Protein AF-A0A934VYZ3-F1 (afdb_monomer)

Radius of gyration: 29.16 Å; Cα contacts (8 Å, |Δi|>4): 39; chains: 1; bounding box: 82×57×62 Å

Foldseek 3Di:
DDDDDDDDDDDDDDDDDPDDDPPPPDPDDPDDDDDDDDDDDDDDDPDPPPPPCDPVNVCCVVVPPDDDDQLVVVLVVLVVCLVCLVVLCVVPPPSSVVSVVVSVVSSVVSVVVVVVVVD

Secondary structure (DSSP, 8-state):
-PPP-----------------------PPPPPPPP----S--------------HHHHHHHHH-S--PPPHHHHHHHHHHHGGGHHHHHHHSTTHHHHHHHHHHHHHHHHHHHHHHHT-

Sequence (119 aa):
MSDSIHPSSRLISSTPATNELPRLDRIGRPQQPTPIRDADDIVSRPRPQVERVGFQTILETGLGNVSLPSAPDLISALESARSYADSADKAVPGLGRLVDAVLEDECRKLSRYLDMQTT

Mean predicted aligned error: 19.6 Å

pLDDT: mean 72.83, std 21.0, range [35.94, 97.88]

Solvent-accessible surface area (backbone atoms only — not comparable to full-atom values): 8037 Å² total; per-residue (Å²): 136,83,87,83,84,80,89,78,83,82,84,84,79,89,76,93,74,91,71,81,72,81,75,84,78,70,79,77,73,80,78,76,80,76,83,82,76,87,75,87,91,76,79,89,68,81,72,79,77,74,72,83,73,44,73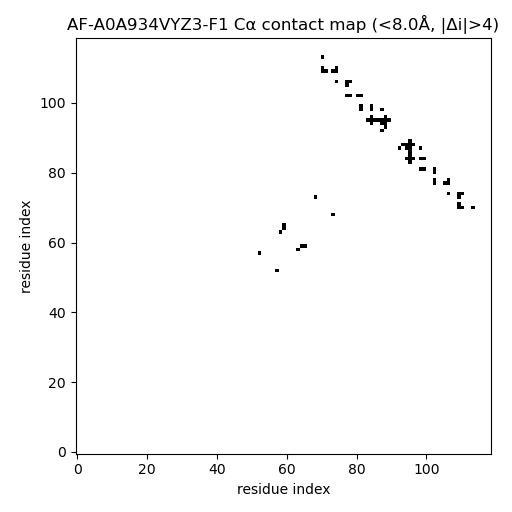,66,55,53,46,44,68,73,65,43,98,65,83,74,76,53,64,67,58,49,40,57,49,44,60,60,52,53,72,46,21,66,59,41,24,74,76,38,85,64,44,17,60,53,48,48,51,50,44,53,51,52,41,52,50,44,52,52,53,52,56,64,72,77,109

Organism: NCBI:txid657651

Structure (mmCIF, N/CA/C/O backbone):
data_AF-A0A934VYZ3-F1
#
_entry.id   AF-A0A934VYZ3-F1
#
loop_
_atom_site.group_PDB
_atom_site.id
_atom_site.type_symbol
_atom_site.label_atom_id
_atom_site.label_alt_id
_atom_site.label_comp_id
_atom_site.label_asym_id
_atom_site.label_entity_id
_atom_site.label_seq_id
_atom_site.pdbx_PDB_ins_code
_atom_site.Cartn_x
_a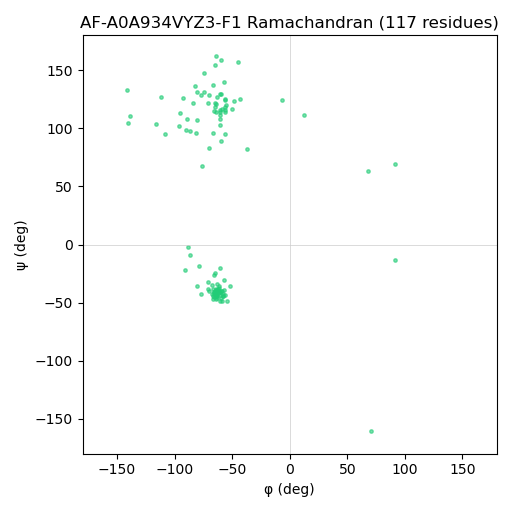tom_site.Cartn_y
_atom_site.Cartn_z
_atom_site.occupancy
_atom_site.B_iso_or_equiv
_atom_site.auth_seq_id
_atom_site.auth_comp_id
_atom_site.auth_asym_id
_atom_site.auth_atom_id
_atom_site.pdbx_PDB_model_num
ATOM 1 N N . MET A 1 1 ? 21.802 23.330 -40.728 1.00 41.66 1 MET A N 1
ATOM 2 C CA . MET A 1 1 ? 22.384 24.087 -39.603 1.00 41.66 1 MET A CA 1
ATOM 3 C C . MET A 1 1 ? 21.239 24.320 -38.644 1.00 41.66 1 MET A C 1
ATOM 5 O O . MET A 1 1 ? 20.278 24.960 -39.037 1.00 41.66 1 MET A O 1
ATOM 9 N N . SER A 1 2 ? 21.250 23.615 -37.517 1.00 45.00 2 SER A N 1
ATOM 10 C CA . SER A 1 2 ? 20.093 23.466 -36.633 1.00 45.00 2 SER A CA 1
ATOM 11 C C . SER A 1 2 ? 19.990 24.657 -35.685 1.00 45.00 2 SER A C 1
ATOM 13 O O . SER A 1 2 ? 20.932 24.917 -34.938 1.00 45.00 2 SER A O 1
ATOM 15 N N . ASP A 1 3 ? 18.861 25.361 -35.730 1.00 43.09 3 ASP A N 1
ATOM 16 C CA . ASP A 1 3 ? 18.553 26.466 -34.827 1.00 43.09 3 ASP A CA 1
ATOM 17 C C . ASP A 1 3 ? 18.292 25.958 -33.405 1.00 43.09 3 ASP A C 1
ATOM 19 O O . ASP A 1 3 ? 17.511 25.035 -33.165 1.00 43.09 3 ASP A O 1
ATOM 23 N N . SER A 1 4 ? 18.999 26.577 -32.465 1.00 47.03 4 SER A N 1
ATOM 24 C CA . SER A 1 4 ? 18.981 26.304 -31.033 1.00 47.03 4 SER A CA 1
ATOM 25 C C . SER A 1 4 ? 17.961 27.223 -30.361 1.00 47.03 4 SER A C 1
ATOM 27 O O . SER A 1 4 ? 18.043 28.441 -30.515 1.00 47.03 4 SER A O 1
ATOM 29 N N . ILE A 1 5 ? 17.004 26.674 -29.606 1.00 50.09 5 ILE A N 1
ATOM 30 C CA . ILE A 1 5 ? 16.034 27.466 -28.834 1.00 50.09 5 ILE A CA 1
ATOM 31 C C . ILE A 1 5 ? 16.241 27.179 -27.345 1.00 50.09 5 ILE A C 1
ATOM 33 O O . ILE A 1 5 ? 15.827 26.144 -26.826 1.00 50.09 5 ILE A O 1
ATOM 37 N N . HIS A 1 6 ? 16.875 28.126 -26.653 1.00 44.75 6 HIS A N 1
ATOM 38 C CA . HIS A 1 6 ? 16.897 28.210 -25.193 1.00 44.75 6 HIS A CA 1
ATOM 39 C C . HIS A 1 6 ? 15.600 28.857 -24.678 1.00 44.75 6 HIS A C 1
ATOM 41 O O . HIS A 1 6 ? 15.271 29.963 -25.113 1.00 44.75 6 HIS A O 1
ATOM 47 N N . PRO A 1 7 ? 14.904 28.277 -23.686 1.00 48.81 7 PRO A N 1
ATOM 48 C CA . PRO A 1 7 ? 13.917 29.016 -22.911 1.00 48.81 7 PRO A CA 1
ATOM 49 C C . PRO A 1 7 ? 14.597 29.726 -21.729 1.00 48.81 7 PRO A C 1
ATOM 51 O O . PRO A 1 7 ? 14.837 29.135 -20.678 1.00 48.81 7 PRO A O 1
ATOM 54 N N . SER A 1 8 ? 14.901 31.014 -21.908 1.00 41.03 8 SER A N 1
ATOM 55 C CA . SER A 1 8 ? 15.267 31.922 -20.815 1.00 41.03 8 SER A CA 1
ATOM 56 C C . SER A 1 8 ? 14.026 32.370 -20.036 1.00 41.03 8 SER A C 1
ATOM 58 O O . SER A 1 8 ? 13.050 32.846 -20.614 1.00 41.03 8 SER A O 1
ATOM 60 N N . SER A 1 9 ? 14.117 32.211 -18.715 1.00 44.41 9 SER A N 1
ATOM 61 C CA . SER A 1 9 ? 13.469 32.941 -17.620 1.00 44.41 9 SER A CA 1
ATOM 62 C C . SER A 1 9 ? 12.315 33.893 -17.958 1.00 44.41 9 SER A C 1
ATOM 64 O O . SER A 1 9 ? 12.526 35.008 -18.434 1.00 44.41 9 SER A O 1
ATOM 66 N N . ARG A 1 10 ? 11.097 33.529 -17.537 1.00 47.00 10 ARG A N 1
ATOM 67 C CA . ARG A 1 10 ? 10.030 34.504 -17.268 1.00 47.00 10 ARG A CA 1
ATOM 68 C C . ARG A 1 10 ? 10.004 34.835 -15.778 1.00 47.00 10 ARG A C 1
ATOM 70 O O . ARG A 1 10 ? 9.484 34.073 -14.970 1.00 47.00 10 ARG A O 1
ATOM 77 N N . LEU A 1 11 ? 10.565 35.995 -15.446 1.00 44.12 11 LEU A N 1
ATOM 78 C CA . LEU A 1 11 ? 10.262 36.735 -14.224 1.00 44.12 11 LEU A CA 1
ATOM 79 C C . LEU A 1 11 ? 8.803 37.198 -14.312 1.00 44.12 11 LEU A C 1
ATOM 81 O O . LEU A 1 11 ? 8.453 37.979 -15.196 1.00 44.12 11 LEU A O 1
ATOM 85 N N . ILE A 1 12 ? 7.945 36.697 -13.426 1.00 48.50 12 ILE A N 1
ATOM 86 C CA . ILE A 1 12 ? 6.564 37.168 -13.301 1.00 48.50 12 ILE A CA 1
ATOM 87 C C . ILE A 1 12 ? 6.594 38.307 -12.282 1.00 48.50 12 ILE A C 1
ATOM 89 O O . ILE A 1 12 ? 6.660 38.072 -11.078 1.00 48.50 12 ILE A O 1
ATOM 93 N N . SER A 1 13 ? 6.622 39.540 -12.788 1.00 35.94 13 SER A N 1
ATOM 94 C CA . SER A 1 13 ? 6.380 40.744 -11.997 1.00 35.94 13 SER A CA 1
ATOM 95 C C . SER A 1 13 ? 4.874 40.970 -11.864 1.00 35.94 13 SER A C 1
ATOM 97 O O . SER A 1 13 ? 4.113 40.794 -12.816 1.00 35.94 13 SER A O 1
ATOM 99 N N . SER A 1 14 ? 4.473 41.319 -10.651 1.00 47.97 14 SER A N 1
ATOM 100 C CA . SER A 1 14 ? 3.118 41.415 -10.126 1.00 47.97 14 SER A CA 1
ATOM 101 C C . SER A 1 14 ? 2.279 42.533 -10.756 1.00 47.97 14 SER A C 1
ATOM 103 O O . SER A 1 14 ? 2.720 43.677 -10.819 1.00 47.97 14 SER A O 1
ATOM 105 N N . THR A 1 15 ? 1.015 42.241 -11.076 1.00 46.66 15 THR A N 1
ATOM 106 C CA . THR A 1 15 ? -0.065 43.242 -11.183 1.00 46.66 15 THR A CA 1
ATOM 107 C C . THR A 1 15 ? -1.373 42.661 -10.627 1.00 46.66 15 THR A C 1
ATOM 109 O O . THR A 1 15 ? -1.718 41.536 -10.998 1.00 46.66 15 THR A O 1
ATOM 112 N N . PRO A 1 16 ? -2.125 43.382 -9.772 1.00 48.53 16 PRO A N 1
ATOM 113 C CA . PRO A 1 16 ? -3.401 42.914 -9.242 1.00 48.53 16 PRO A CA 1
ATOM 114 C C . PRO A 1 16 ? -4.513 43.166 -10.268 1.00 48.53 16 PRO A C 1
ATOM 116 O O . PRO A 1 16 ? -5.055 44.264 -10.359 1.00 48.53 16 PRO A O 1
ATOM 119 N N . ALA A 1 17 ? -4.843 42.149 -11.060 1.00 42.47 17 ALA A N 1
ATOM 120 C CA . ALA A 1 17 ? -6.018 42.175 -11.922 1.00 42.47 17 ALA A CA 1
ATOM 121 C C . ALA A 1 17 ? -7.221 41.619 -11.146 1.00 42.47 17 ALA A C 1
ATOM 123 O O . ALA A 1 17 ? -7.308 40.424 -10.863 1.00 42.47 17 ALA A O 1
ATOM 124 N N . THR A 1 18 ? -8.139 42.513 -10.788 1.00 53.00 18 THR A N 1
ATOM 125 C CA . THR A 1 18 ? -9.512 42.220 -10.369 1.00 53.00 18 THR A CA 1
ATOM 126 C C . THR A 1 18 ? -10.225 41.424 -11.457 1.00 53.00 18 THR A C 1
ATOM 128 O O . THR A 1 18 ? -10.762 42.003 -12.396 1.00 53.00 18 THR A O 1
ATOM 131 N N . ASN A 1 19 ? -10.226 40.099 -11.329 1.00 47.16 19 ASN A N 1
ATOM 132 C CA . ASN A 1 19 ? -11.085 39.217 -12.109 1.00 47.16 19 ASN A CA 1
ATOM 133 C C . ASN A 1 19 ? -12.167 38.657 -11.190 1.00 47.16 19 ASN A C 1
ATOM 135 O O . ASN A 1 19 ? -11.971 37.665 -10.487 1.00 47.16 19 ASN A O 1
ATOM 139 N N . GLU A 1 20 ? -13.318 39.325 -11.203 1.00 44.34 20 GLU A N 1
ATOM 140 C CA . GLU A 1 20 ? -14.566 38.736 -10.748 1.00 44.34 20 GLU A CA 1
ATOM 141 C C . GLU A 1 20 ? -14.869 37.518 -11.626 1.00 44.34 20 GLU A C 1
ATOM 143 O O . GLU A 1 20 ? -15.129 37.630 -12.823 1.00 44.34 20 GLU A O 1
ATOM 148 N N . LEU A 1 21 ? -14.789 36.330 -11.031 1.00 53.75 21 LEU A N 1
ATOM 149 C CA . LEU A 1 21 ? -15.292 35.114 -11.653 1.00 53.75 21 LEU A CA 1
ATOM 150 C C . LEU A 1 21 ? -16.814 35.266 -11.819 1.00 53.75 21 LEU A C 1
ATOM 152 O O . LEU A 1 21 ? -17.490 35.534 -10.819 1.00 53.75 21 LEU A O 1
ATOM 156 N N . PRO A 1 22 ? -17.385 35.071 -13.023 1.00 49.69 22 PRO A N 1
ATOM 157 C CA . PRO A 1 22 ? -18.827 34.970 -13.162 1.00 49.69 22 PRO A CA 1
ATOM 158 C C . PRO A 1 22 ? -19.287 33.778 -12.323 1.00 49.69 22 PRO A C 1
ATOM 160 O O . PRO A 1 22 ? -18.921 32.629 -12.580 1.00 49.69 22 PRO A O 1
ATOM 163 N N . ARG A 1 23 ? -20.050 34.070 -11.264 1.00 52.69 23 ARG A N 1
ATOM 164 C CA . ARG A 1 23 ? -20.733 33.054 -10.470 1.00 52.69 23 ARG A CA 1
ATOM 165 C C . ARG A 1 23 ? -21.577 32.242 -11.447 1.00 52.69 23 ARG A C 1
ATOM 167 O O . ARG A 1 23 ? -22.419 32.801 -12.140 1.00 52.69 23 ARG A O 1
ATOM 174 N N . LEU A 1 24 ? -21.317 30.938 -11.520 1.00 50.34 24 LEU A N 1
ATOM 175 C CA . LEU A 1 24 ? -22.222 29.976 -12.137 1.00 50.34 24 LEU A CA 1
ATOM 176 C C . LEU A 1 24 ? -23.540 30.044 -11.364 1.00 50.34 24 LEU A C 1
ATOM 178 O O . LEU A 1 24 ? -23.738 29.369 -10.354 1.00 50.34 24 LEU A O 1
ATOM 182 N N . ASP A 1 25 ? -24.410 30.940 -11.814 1.00 46.84 25 ASP A N 1
ATOM 183 C CA . ASP A 1 25 ? -25.773 31.046 -11.356 1.00 46.84 25 ASP A CA 1
ATOM 184 C C . ASP A 1 25 ? -26.469 29.722 -11.667 1.00 46.84 25 ASP A C 1
ATOM 186 O O . ASP A 1 25 ? -26.695 29.344 -12.815 1.00 46.84 25 ASP A O 1
ATOM 190 N N . ARG A 1 26 ? -26.858 29.045 -10.586 1.00 55.31 26 ARG A N 1
ATOM 191 C CA . ARG A 1 26 ? -28.088 28.261 -10.550 1.00 55.31 26 ARG A CA 1
ATOM 192 C C . ARG A 1 26 ? -28.090 27.016 -11.441 1.00 55.31 26 ARG A C 1
ATOM 194 O O . ARG A 1 26 ? -28.974 26.831 -12.274 1.00 55.31 26 ARG A O 1
ATOM 201 N N . ILE A 1 27 ? -27.198 26.070 -11.138 1.00 56.66 27 ILE A N 1
ATOM 202 C CA . ILE A 1 27 ? -27.521 24.653 -11.362 1.00 56.66 27 ILE A CA 1
ATOM 203 C C . ILE A 1 27 ? -28.809 24.380 -10.574 1.00 56.66 27 ILE A C 1
ATOM 205 O O . ILE A 1 27 ? -28.862 24.578 -9.358 1.00 56.66 27 ILE A O 1
ATOM 209 N N . GLY A 1 28 ? -29.876 24.053 -11.303 1.00 52.59 28 GLY A N 1
ATOM 210 C CA . GLY A 1 28 ? -31.236 23.945 -10.794 1.00 52.59 28 GLY A CA 1
ATOM 211 C C . GLY A 1 28 ? -31.309 23.076 -9.543 1.00 52.59 28 GLY A C 1
ATOM 212 O O . GLY A 1 28 ? -31.040 21.879 -9.579 1.00 52.59 28 GLY A O 1
ATOM 213 N N . ARG A 1 29 ? -31.700 23.691 -8.426 1.00 52.69 29 ARG A N 1
ATOM 214 C CA . ARG A 1 29 ? -32.102 22.964 -7.223 1.00 52.69 29 ARG A CA 1
ATOM 215 C C . ARG A 1 29 ? -33.299 22.080 -7.603 1.00 52.69 29 ARG A C 1
ATOM 217 O O . ARG A 1 29 ? -34.245 22.623 -8.182 1.00 52.69 29 ARG A O 1
ATOM 224 N N . PRO A 1 30 ? -33.305 20.771 -7.297 1.00 50.28 30 PRO A N 1
ATOM 225 C CA . PRO A 1 30 ? -34.501 19.963 -7.483 1.00 50.28 30 PRO A CA 1
ATOM 226 C C . PRO A 1 30 ? -35.644 20.612 -6.696 1.00 50.28 30 PRO A C 1
ATOM 228 O O . PRO A 1 30 ? -35.505 20.910 -5.507 1.00 50.28 30 PRO A O 1
ATOM 231 N N . GLN A 1 31 ? -36.738 20.916 -7.396 1.00 54.91 31 GLN A N 1
ATOM 232 C CA . GLN A 1 31 ? -37.957 21.454 -6.803 1.00 54.91 31 GLN A CA 1
ATOM 233 C C . GLN A 1 31 ? -38.443 20.448 -5.759 1.00 54.91 31 GLN A C 1
ATOM 235 O O . GLN A 1 31 ? -38.757 19.305 -6.082 1.00 54.91 31 GLN A O 1
ATOM 240 N N . GLN A 1 32 ? -38.461 20.866 -4.497 1.00 55.66 32 GLN A N 1
ATOM 241 C CA . GLN A 1 32 ? -39.106 20.113 -3.433 1.00 55.66 32 GLN A CA 1
ATOM 242 C C . GLN A 1 32 ? -40.613 20.100 -3.746 1.00 55.66 32 GLN A C 1
ATOM 244 O O . GLN A 1 32 ? -41.185 21.185 -3.882 1.00 55.66 32 GLN A O 1
ATOM 249 N N . PRO A 1 33 ? -41.264 18.932 -3.902 1.00 54.88 33 PRO A N 1
ATOM 250 C CA . PRO A 1 33 ? -42.701 18.902 -4.116 1.00 54.88 33 PRO A CA 1
ATOM 251 C C . PRO A 1 33 ? -43.390 19.538 -2.907 1.00 54.88 33 PRO A C 1
ATOM 253 O O . PRO A 1 33 ? -43.087 19.209 -1.757 1.00 54.88 33 PRO A O 1
ATOM 256 N N . THR A 1 34 ? -44.289 20.482 -3.170 1.00 55.44 34 THR A N 1
ATOM 257 C CA . THR A 1 34 ? -45.164 21.078 -2.162 1.00 55.44 34 THR A CA 1
ATOM 258 C C . THR A 1 34 ? -45.975 19.977 -1.468 1.00 55.44 34 THR A C 1
ATOM 260 O O . THR A 1 34 ? -46.428 19.046 -2.138 1.00 55.44 34 THR A O 1
ATOM 263 N N . PRO A 1 35 ? -46.175 20.039 -0.138 1.00 47.53 35 PRO A N 1
ATOM 264 C CA . PRO A 1 35 ? -47.010 19.059 0.541 1.00 47.53 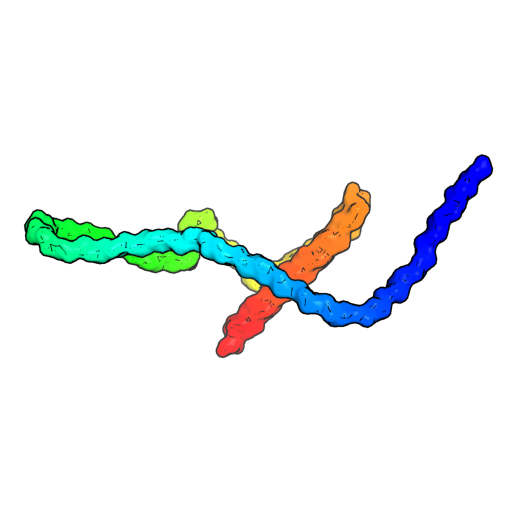35 PRO A CA 1
ATOM 265 C C . PRO A 1 35 ? -48.449 19.209 0.037 1.00 47.53 35 PRO A C 1
ATOM 267 O O . PRO A 1 35 ? -49.059 20.273 0.171 1.00 47.53 35 PRO A O 1
ATOM 270 N N . ILE A 1 36 ? -48.970 18.145 -0.575 1.00 52.88 36 ILE A N 1
ATOM 271 C CA . ILE A 1 36 ? -50.385 18.018 -0.926 1.00 52.88 36 ILE A CA 1
ATOM 272 C C . ILE A 1 36 ? -51.147 18.010 0.397 1.00 52.88 36 ILE A C 1
ATOM 274 O O . ILE A 1 36 ? -50.956 17.121 1.224 1.00 52.88 36 ILE A O 1
ATOM 278 N N . ARG A 1 37 ? -51.941 19.057 0.622 1.00 49.19 37 ARG A N 1
ATOM 279 C CA . ARG A 1 37 ? -52.810 19.188 1.788 1.00 49.19 37 ARG A CA 1
ATOM 280 C C . ARG A 1 37 ? -54.008 18.258 1.593 1.00 49.19 37 ARG A C 1
ATOM 282 O O . ARG A 1 37 ? -54.588 18.248 0.510 1.00 49.19 37 ARG A O 1
ATOM 289 N N . ASP A 1 38 ? -54.287 17.481 2.633 1.00 50.53 38 ASP A N 1
ATOM 290 C CA . ASP A 1 38 ? -55.223 16.360 2.687 1.00 50.53 38 ASP A CA 1
ATOM 291 C C . ASP A 1 38 ? -56.561 16.628 1.987 1.00 50.53 38 ASP A C 1
ATOM 293 O O . ASP A 1 38 ? -57.274 17.579 2.310 1.00 50.53 38 ASP A O 1
ATOM 297 N N . ALA A 1 39 ? -56.906 15.739 1.058 1.00 45.38 39 ALA A N 1
ATOM 298 C CA . ALA A 1 39 ? -58.288 15.405 0.767 1.00 45.38 39 ALA A CA 1
ATOM 299 C C . ALA A 1 39 ? -58.472 13.960 1.232 1.00 45.38 39 ALA A C 1
ATOM 301 O O . ALA A 1 39 ? -57.650 13.097 0.918 1.00 45.38 39 ALA A O 1
ATOM 302 N N . ASP A 1 40 ? -59.492 13.781 2.057 1.00 51.75 40 ASP A N 1
ATOM 303 C CA . ASP A 1 40 ? -59.820 12.599 2.833 1.00 51.75 40 ASP A CA 1
ATOM 304 C C . ASP A 1 40 ? -59.717 11.259 2.084 1.00 51.75 40 ASP A C 1
ATOM 306 O O . ASP A 1 40 ? -59.908 11.165 0.872 1.00 51.75 40 ASP A O 1
ATOM 310 N N . ASP A 1 41 ? -59.547 10.213 2.898 1.00 51.44 41 ASP A N 1
ATOM 311 C CA . ASP A 1 41 ? -60.007 8.846 2.630 1.00 51.44 41 ASP A CA 1
ATOM 312 C C . ASP A 1 41 ? -59.031 7.888 1.919 1.00 51.44 41 ASP A C 1
ATOM 314 O O . ASP A 1 41 ? -59.263 7.445 0.798 1.00 51.44 41 ASP A O 1
ATOM 318 N N . ILE A 1 42 ? -57.950 7.472 2.603 1.00 48.88 42 ILE A N 1
ATOM 319 C CA . ILE A 1 42 ? -57.281 6.195 2.290 1.00 48.88 42 ILE A CA 1
ATOM 320 C C . ILE A 1 42 ? -56.847 5.487 3.581 1.00 48.88 42 ILE A C 1
ATOM 322 O O . ILE A 1 42 ? -55.857 5.840 4.220 1.00 48.88 42 ILE A O 1
ATOM 326 N N . VAL A 1 43 ? -57.626 4.457 3.916 1.00 51.00 43 VAL A N 1
ATOM 327 C CA . VAL A 1 43 ? -57.301 3.246 4.685 1.00 51.00 43 VAL A CA 1
ATOM 328 C C . VAL A 1 43 ? -55.814 3.103 5.012 1.00 51.00 43 VAL A C 1
ATOM 330 O O . VAL A 1 43 ? -54.979 3.056 4.110 1.00 51.00 43 VAL A O 1
ATOM 333 N N . SER A 1 44 ? -55.517 2.958 6.306 1.00 57.69 44 SER A N 1
ATOM 334 C CA . SER A 1 44 ? -54.223 2.652 6.923 1.00 57.69 44 SER A CA 1
ATOM 335 C C . SER A 1 44 ? -53.371 1.663 6.121 1.00 57.69 44 SER A C 1
ATOM 337 O O . SER A 1 44 ? -53.314 0.470 6.419 1.00 57.69 44 SER A O 1
ATOM 339 N N . ARG A 1 45 ? -52.663 2.156 5.103 1.00 59.62 45 ARG A N 1
ATOM 340 C CA . ARG A 1 45 ? -51.606 1.404 4.438 1.00 59.62 45 ARG A CA 1
ATOM 341 C C . ARG A 1 45 ? -50.453 1.334 5.433 1.00 59.62 45 ARG A C 1
ATOM 343 O O . ARG A 1 45 ? -49.974 2.396 5.843 1.00 59.62 45 ARG A O 1
ATOM 350 N N . PRO A 1 46 ? -49.985 0.138 5.830 1.00 57.31 46 PRO A N 1
ATOM 351 C CA . PRO A 1 46 ? -48.781 0.030 6.634 1.00 57.31 46 PRO A CA 1
ATOM 352 C C . PRO A 1 46 ? -47.666 0.736 5.867 1.00 57.31 46 PRO A C 1
ATOM 354 O O . PRO A 1 46 ? -47.314 0.328 4.757 1.00 57.31 46 PRO A O 1
ATOM 357 N N . ARG A 1 47 ? -47.156 1.847 6.406 1.00 58.59 47 ARG A N 1
ATOM 358 C CA . ARG A 1 47 ? -45.922 2.432 5.887 1.00 58.59 47 ARG A CA 1
ATOM 359 C C . ARG A 1 47 ? -44.843 1.388 6.162 1.00 58.59 47 ARG A C 1
ATOM 361 O O . ARG A 1 47 ? -44.687 1.035 7.333 1.00 58.59 47 ARG A O 1
ATOM 368 N N . PRO A 1 48 ? -44.135 0.864 5.144 1.00 58.47 48 PRO A N 1
ATOM 369 C CA . PRO A 1 48 ? -42.992 0.014 5.415 1.00 58.47 48 PRO A CA 1
ATOM 370 C C . PRO A 1 48 ? -42.049 0.837 6.287 1.00 58.47 48 PRO A C 1
ATOM 372 O O . PRO A 1 48 ? -41.636 1.934 5.899 1.00 58.47 48 PRO A O 1
ATOM 375 N N . GLN A 1 49 ? -41.791 0.359 7.505 1.00 58.34 49 GLN A N 1
ATOM 376 C CA . GLN A 1 49 ? -40.682 0.885 8.275 1.00 58.34 49 GLN A CA 1
ATOM 377 C C . GLN A 1 49 ? -39.454 0.602 7.426 1.00 58.34 49 GLN A C 1
ATOM 379 O O . GLN A 1 49 ? -39.081 -0.549 7.225 1.00 58.34 49 GLN A O 1
ATOM 384 N N . VAL A 1 50 ? -38.886 1.654 6.845 1.00 62.00 50 VAL A N 1
ATOM 385 C CA . VAL A 1 50 ? -37.559 1.562 6.262 1.00 62.00 50 VAL A CA 1
ATOM 386 C C . VAL A 1 50 ? -36.659 1.327 7.464 1.00 62.00 50 VAL A C 1
ATOM 388 O O . VAL A 1 50 ? -36.353 2.272 8.196 1.00 62.00 50 VAL A O 1
ATOM 391 N N . GLU A 1 51 ? -36.335 0.061 7.738 1.00 65.81 51 GLU A N 1
ATOM 392 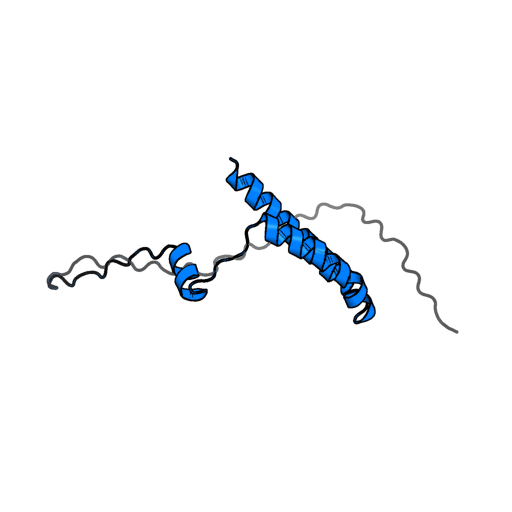C CA . GLU A 1 51 ? -35.247 -0.266 8.647 1.00 65.81 51 GLU A CA 1
ATOM 393 C C . GLU A 1 51 ? -34.074 0.591 8.195 1.00 65.81 51 GLU A C 1
ATOM 395 O O . GLU A 1 51 ? -33.717 0.614 7.014 1.00 65.81 51 GLU A O 1
ATOM 400 N N . ARG A 1 52 ? -33.534 1.398 9.107 1.00 58.94 52 ARG A N 1
ATOM 401 C CA . ARG A 1 52 ? -32.313 2.143 8.829 1.00 58.94 52 ARG A CA 1
ATOM 402 C C . ARG A 1 52 ? -31.198 1.113 8.775 1.00 58.94 52 ARG A C 1
ATOM 404 O O . ARG A 1 52 ? -30.532 0.870 9.773 1.00 58.94 52 ARG A O 1
ATOM 411 N N . VAL A 1 53 ? -31.056 0.482 7.617 1.00 67.00 53 VAL A N 1
ATOM 412 C CA . VAL A 1 53 ? -29.964 -0.422 7.295 1.00 67.00 53 VAL A CA 1
ATOM 413 C C . VAL A 1 53 ? -28.700 0.427 7.401 1.00 67.00 53 VAL A C 1
ATOM 415 O O . VAL A 1 53 ? -28.468 1.319 6.583 1.00 67.00 53 VAL A O 1
ATOM 418 N N . GLY A 1 54 ? -27.954 0.264 8.494 1.00 77.94 54 GLY A N 1
ATOM 419 C CA . GLY A 1 54 ? -26.720 1.011 8.711 1.00 77.94 54 GLY A CA 1
ATOM 420 C C . GLY A 1 54 ? -25.684 0.639 7.651 1.00 77.94 54 GLY A C 1
ATOM 421 O O . GLY A 1 54 ? -25.778 -0.419 7.029 1.00 77.94 54 GLY A O 1
ATOM 422 N N . PHE A 1 55 ? -24.656 1.475 7.469 1.00 76.94 55 PHE A N 1
ATOM 423 C CA . PHE A 1 55 ? -23.535 1.146 6.575 1.00 76.94 55 PHE A CA 1
ATOM 424 C C . PHE A 1 55 ? -22.934 -0.228 6.888 1.00 76.94 55 PHE A C 1
ATOM 426 O O . PHE A 1 55 ? -22.588 -0.965 5.973 1.00 76.94 55 PHE A O 1
ATOM 433 N N . GLN A 1 56 ? -22.903 -0.592 8.170 1.00 74.31 56 GLN A N 1
ATOM 434 C CA . GLN A 1 56 ? -22.471 -1.902 8.637 1.00 74.31 56 GLN A CA 1
ATOM 435 C C . GLN A 1 56 ? -23.245 -3.047 7.967 1.00 74.31 56 GLN A C 1
ATOM 437 O O . GLN A 1 56 ? -22.640 -3.955 7.414 1.00 74.31 56 GLN A O 1
ATOM 442 N N . THR A 1 57 ? -24.573 -2.967 7.917 1.00 78.06 57 THR A N 1
ATOM 443 C CA . THR A 1 57 ? -25.421 -4.012 7.329 1.00 78.06 57 THR A CA 1
ATOM 444 C C . THR A 1 57 ? -25.297 -4.067 5.800 1.00 78.06 57 THR A C 1
ATOM 446 O O . THR A 1 57 ? -25.373 -5.142 5.207 1.00 78.06 57 THR A O 1
ATOM 449 N N . ILE A 1 58 ? -25.056 -2.924 5.142 1.00 81.94 58 ILE A N 1
ATOM 450 C CA . ILE A 1 58 ? -24.754 -2.870 3.698 1.00 81.94 58 ILE A CA 1
ATOM 451 C C . ILE A 1 58 ? -23.433 -3.590 3.409 1.00 81.94 58 ILE A C 1
ATOM 453 O O . ILE A 1 58 ? -23.351 -4.374 2.464 1.00 81.94 58 ILE A O 1
ATOM 457 N N . LEU A 1 59 ? -22.414 -3.342 4.233 1.00 76.88 59 LEU A N 1
ATOM 458 C CA . LEU A 1 59 ? -21.111 -3.988 4.117 1.00 76.88 59 LEU A CA 1
ATOM 459 C C . LEU A 1 59 ? -21.207 -5.489 4.397 1.00 76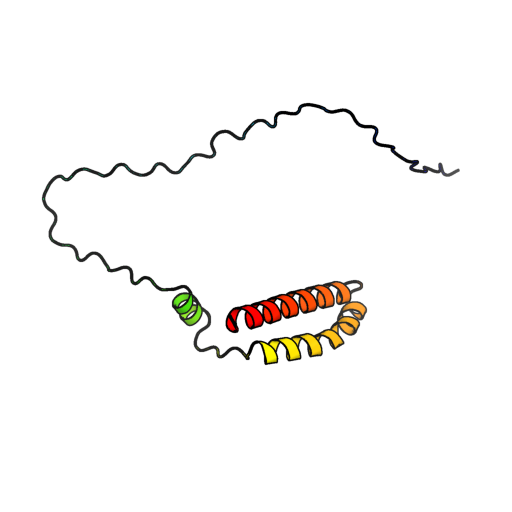.88 59 LEU A C 1
ATOM 461 O O . LEU A 1 59 ? -20.704 -6.267 3.599 1.00 76.88 59 LEU A O 1
ATOM 465 N N . GLU A 1 60 ? -21.912 -5.903 5.449 1.00 79.75 60 GLU A N 1
ATOM 466 C CA . GLU A 1 60 ? -22.151 -7.319 5.769 1.00 79.75 60 GLU A CA 1
ATOM 467 C C . GLU A 1 60 ? -22.885 -8.048 4.636 1.00 79.75 60 GLU A C 1
ATOM 469 O O . GLU A 1 60 ? -22.527 -9.167 4.276 1.00 79.75 60 GLU A O 1
ATOM 474 N N . THR A 1 61 ? -23.870 -7.396 4.013 1.00 82.00 61 THR A N 1
ATOM 475 C CA . THR A 1 61 ? -24.604 -7.977 2.878 1.00 82.00 61 THR A CA 1
ATOM 476 C C . THR A 1 61 ? -23.734 -8.063 1.621 1.00 82.00 61 THR A C 1
ATOM 478 O O . THR A 1 61 ? -23.816 -9.041 0.882 1.00 82.00 61 THR A O 1
ATOM 481 N N . GLY A 1 62 ? -22.911 -7.042 1.356 1.00 79.56 62 GLY A N 1
ATOM 482 C CA . GLY A 1 62 ? -22.091 -6.958 0.144 1.00 79.56 62 GLY A CA 1
ATOM 483 C C . GLY A 1 62 ? -20.804 -7.783 0.194 1.00 79.56 62 GLY A C 1
ATOM 484 O O . GLY A 1 62 ? -20.388 -8.329 -0.825 1.00 79.56 62 GLY A O 1
ATOM 485 N N . LEU A 1 63 ? -20.175 -7.879 1.365 1.00 80.50 63 LEU A N 1
ATOM 486 C CA . LEU A 1 63 ? -18.948 -8.648 1.582 1.00 80.50 63 LEU A CA 1
ATOM 487 C C . LEU A 1 63 ? -19.247 -10.089 2.012 1.00 80.50 63 LEU A C 1
ATOM 489 O O . LEU A 1 63 ? -18.409 -10.964 1.815 1.00 80.50 63 LEU A O 1
ATOM 493 N N . GLY A 1 64 ? -20.433 -10.360 2.563 1.00 79.50 64 GLY A N 1
ATOM 494 C CA . GLY A 1 64 ? -20.741 -11.627 3.220 1.00 79.50 64 GLY A CA 1
ATOM 495 C C . GLY A 1 64 ? -20.001 -11.771 4.555 1.00 79.50 64 GLY A C 1
ATOM 496 O O . GLY A 1 64 ? -19.519 -10.797 5.132 1.00 79.50 64 GLY A O 1
ATOM 497 N N . ASN A 1 65 ? -19.873 -13.008 5.046 1.00 70.88 65 ASN A N 1
ATOM 498 C CA . ASN A 1 65 ? -19.126 -13.317 6.272 1.00 70.88 65 ASN A CA 1
ATOM 499 C C . ASN A 1 65 ? -17.607 -13.292 6.022 1.00 70.88 65 ASN A C 1
ATOM 501 O O . ASN A 1 65 ? -16.942 -14.328 6.055 1.00 70.88 65 ASN A O 1
ATOM 505 N N . VAL A 1 66 ? -17.055 -12.111 5.752 1.00 73.25 66 VAL A N 1
ATOM 506 C CA . VAL A 1 66 ? -15.609 -11.910 5.607 1.00 73.25 66 VAL A CA 1
ATOM 507 C C . VAL A 1 66 ? -15.042 -11.432 6.935 1.00 73.25 66 VAL A C 1
ATOM 509 O O . VAL A 1 66 ? -15.306 -10.318 7.380 1.00 73.25 66 VAL A O 1
ATOM 512 N N . SER A 1 67 ? -14.222 -12.278 7.557 1.00 76.50 67 SER A N 1
ATOM 513 C CA . SER A 1 67 ? -13.350 -11.844 8.644 1.00 76.50 67 SER A CA 1
ATOM 514 C C . SER A 1 67 ? -12.123 -11.187 8.030 1.00 76.50 67 SER A C 1
ATOM 516 O O . SER A 1 67 ? -11.274 -11.869 7.455 1.00 76.50 67 SER A O 1
ATOM 518 N N . LEU A 1 68 ? -12.034 -9.865 8.135 1.00 77.75 68 LEU A N 1
ATOM 519 C CA . LEU A 1 68 ? -10.825 -9.149 7.743 1.00 77.75 68 LEU A CA 1
ATOM 520 C C . LEU A 1 68 ? -9.723 -9.353 8.800 1.00 77.75 68 LEU A C 1
ATOM 522 O O . LEU A 1 68 ? -10.043 -9.486 9.986 1.00 77.75 68 LEU A O 1
ATOM 526 N N . PRO A 1 69 ? -8.438 -9.387 8.397 1.00 86.88 69 PRO A N 1
ATOM 527 C CA . PRO A 1 69 ? -7.325 -9.381 9.340 1.00 86.88 69 PRO A CA 1
ATOM 528 C C . PRO A 1 69 ? -7.344 -8.120 10.208 1.00 86.88 69 PRO A C 1
ATOM 530 O O . PRO A 1 69 ? -7.926 -7.097 9.829 1.00 86.88 69 PRO A O 1
ATOM 533 N N . SER A 1 70 ? -6.687 -8.176 11.367 1.00 91.75 70 SER A N 1
ATOM 534 C CA . SER A 1 70 ? -6.579 -6.999 12.227 1.00 91.75 70 SER A CA 1
ATOM 535 C C . SER A 1 70 ? -5.758 -5.897 11.542 1.00 91.75 70 SER A C 1
ATOM 537 O O . SER A 1 70 ? -4.921 -6.168 10.680 1.00 91.75 70 SER A O 1
ATOM 539 N N . ALA A 1 71 ? -5.980 -4.633 11.916 1.00 91.94 71 ALA A N 1
ATOM 540 C CA . ALA A 1 71 ? -5.220 -3.522 11.339 1.00 91.94 71 ALA A CA 1
ATOM 541 C C . ALA A 1 71 ? -3.687 -3.669 11.516 1.00 91.94 71 ALA A C 1
ATOM 543 O O . ALA A 1 71 ? -2.976 -3.397 10.549 1.00 91.94 71 ALA A O 1
ATOM 544 N N . PRO A 1 72 ? -3.156 -4.153 12.660 1.00 94.06 72 PRO A N 1
ATOM 545 C CA . PRO A 1 72 ? -1.734 -4.481 12.785 1.00 94.06 72 PRO A CA 1
ATOM 546 C C . PRO A 1 72 ? -1.269 -5.560 11.799 1.00 94.06 72 PRO A C 1
ATOM 548 O O . PRO A 1 72 ? -0.237 -5.381 11.154 1.00 94.06 72 PRO A O 1
ATOM 551 N N . ASP A 1 73 ? -2.047 -6.634 11.619 1.00 95.31 73 ASP A N 1
ATOM 552 C CA . ASP A 1 73 ? -1.699 -7.707 10.674 1.00 95.31 73 ASP A CA 1
ATOM 553 C C . ASP A 1 73 ? -1.648 -7.187 9.231 1.00 95.31 73 ASP A C 1
ATOM 555 O O . ASP A 1 73 ? -0.757 -7.550 8.460 1.00 95.31 73 ASP A O 1
ATOM 559 N N . LEU A 1 74 ? -2.581 -6.300 8.866 1.00 94.69 74 LEU A N 1
ATOM 560 C CA . LEU A 1 74 ? -2.600 -5.650 7.556 1.00 94.69 74 LEU A CA 1
ATOM 561 C C . LEU A 1 74 ? -1.370 -4.760 7.345 1.00 94.69 74 LEU A C 1
ATOM 563 O O . LEU A 1 74 ? -0.771 -4.819 6.274 1.00 94.69 74 LEU A O 1
ATOM 567 N N . ILE A 1 75 ? -0.955 -3.982 8.349 1.00 95.81 75 ILE A N 1
ATOM 568 C CA . ILE A 1 75 ? 0.261 -3.156 8.264 1.00 95.81 75 ILE A CA 1
ATOM 569 C C . ILE A 1 75 ? 1.490 -4.042 8.033 1.00 95.81 75 ILE A C 1
ATOM 571 O O . ILE A 1 75 ? 2.241 -3.800 7.091 1.00 95.81 75 ILE A O 1
ATOM 575 N N . SER A 1 76 ? 1.664 -5.112 8.814 1.00 95.56 76 SER A N 1
ATOM 576 C CA . SER A 1 76 ? 2.796 -6.033 8.634 1.00 95.56 76 SER A CA 1
ATOM 577 C C . SER A 1 76 ? 2.795 -6.714 7.260 1.00 95.56 76 SER A C 1
ATOM 579 O O . SER A 1 76 ? 3.855 -6.918 6.657 1.00 95.56 76 SER A O 1
ATOM 581 N N . ALA A 1 77 ? 1.616 -7.042 6.726 1.00 95.31 77 ALA A N 1
ATOM 582 C CA . ALA A 1 77 ? 1.487 -7.579 5.375 1.00 95.31 77 ALA A CA 1
ATOM 583 C C . ALA A 1 77 ? 1.894 -6.552 4.302 1.00 95.31 77 ALA A C 1
ATOM 585 O O . ALA A 1 77 ? 2.620 -6.902 3.370 1.00 95.31 77 ALA A O 1
ATOM 586 N N . LEU A 1 78 ? 1.482 -5.288 4.442 1.00 95.50 78 LEU A N 1
ATOM 587 C CA . LEU A 1 78 ? 1.846 -4.200 3.525 1.00 95.50 78 LEU A CA 1
ATOM 588 C C . LEU A 1 78 ? 3.348 -3.879 3.575 1.00 95.50 78 LEU A C 1
ATOM 590 O O . LEU A 1 78 ? 3.978 -3.704 2.532 1.00 95.50 78 LEU A O 1
ATOM 594 N N . GL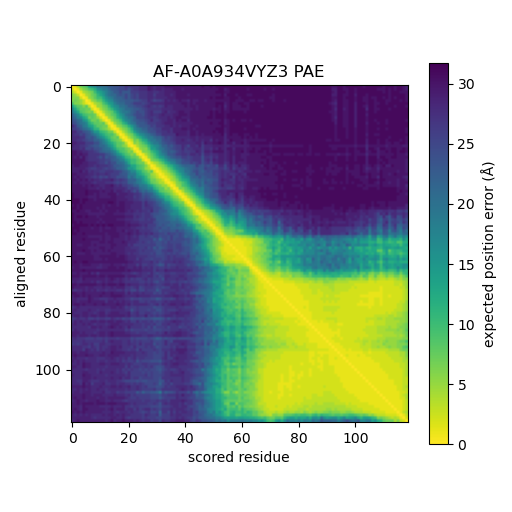U A 1 79 ? 3.948 -3.867 4.765 1.00 94.88 79 GLU A N 1
ATOM 595 C CA . GLU A 1 79 ? 5.396 -3.705 4.940 1.00 94.88 79 GLU A CA 1
ATOM 596 C C . GLU A 1 79 ? 6.174 -4.846 4.277 1.00 94.88 79 GLU A C 1
ATOM 598 O O . GLU A 1 79 ? 7.160 -4.606 3.580 1.00 94.88 79 GLU A O 1
ATOM 603 N N . SER A 1 80 ? 5.691 -6.084 4.411 1.00 95.00 80 SER A N 1
ATOM 604 C CA . SER A 1 80 ? 6.272 -7.242 3.722 1.00 95.00 80 SER A CA 1
ATOM 605 C C . SER A 1 80 ? 6.136 -7.120 2.200 1.00 95.00 80 SER A C 1
A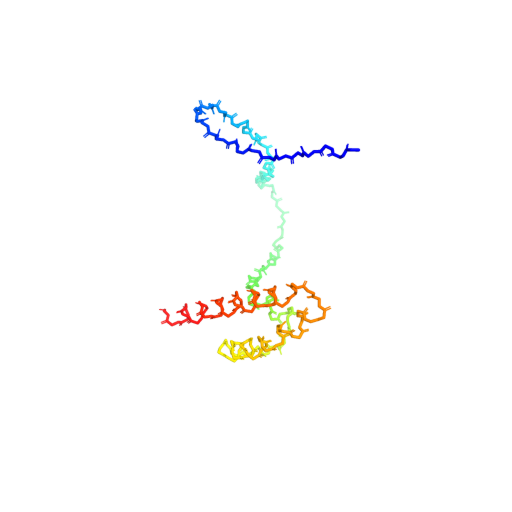TOM 607 O O . SER A 1 80 ? 7.071 -7.434 1.456 1.00 95.00 80 SER A O 1
ATOM 609 N N . ALA A 1 81 ? 4.992 -6.615 1.725 1.00 94.38 81 ALA A N 1
ATOM 610 C CA . ALA A 1 81 ? 4.717 -6.417 0.306 1.00 94.38 81 ALA A CA 1
ATOM 611 C C . ALA A 1 81 ? 5.643 -5.376 -0.348 1.00 94.38 81 ALA A C 1
ATOM 613 O O . ALA A 1 81 ? 5.911 -5.462 -1.547 1.00 94.38 81 ALA A O 1
ATOM 614 N N . ARG A 1 82 ? 6.200 -4.441 0.434 1.00 94.06 82 ARG A N 1
ATOM 615 C CA . ARG A 1 82 ? 7.160 -3.434 -0.047 1.00 94.06 82 ARG A CA 1
ATOM 616 C C . ARG A 1 82 ? 8.390 -4.058 -0.710 1.00 94.06 82 ARG A C 1
ATOM 618 O O . ARG A 1 82 ? 8.913 -3.502 -1.668 1.00 94.06 82 ARG A O 1
ATOM 625 N N . SER A 1 83 ? 8.801 -5.255 -0.286 1.00 94.00 83 SER A N 1
ATOM 626 C CA . SER A 1 83 ? 9.912 -5.992 -0.915 1.00 94.00 83 SER A CA 1
ATOM 627 C C . SER A 1 83 ? 9.686 -6.326 -2.401 1.00 94.00 83 SER A C 1
ATOM 629 O O . SER A 1 83 ? 10.645 -6.549 -3.141 1.00 94.00 83 SER A O 1
ATOM 631 N N . TYR A 1 84 ? 8.435 -6.317 -2.873 1.00 94.06 84 TYR A N 1
ATOM 632 C CA . TYR A 1 84 ? 8.103 -6.551 -4.278 1.00 94.06 84 TYR A CA 1
ATOM 633 C C . TYR A 1 84 ? 8.155 -5.284 -5.143 1.00 94.06 84 TYR A C 1
ATOM 635 O O . TYR A 1 84 ? 8.104 -5.413 -6.368 1.00 94.06 84 TYR A O 1
ATOM 643 N N . ALA A 1 85 ? 8.297 -4.086 -4.563 1.00 94.38 85 ALA A N 1
ATOM 644 C CA . ALA A 1 85 ? 8.354 -2.831 -5.320 1.00 94.38 85 ALA A CA 1
ATOM 645 C C . ALA A 1 85 ? 9.510 -2.827 -6.336 1.00 94.38 85 ALA A C 1
ATOM 647 O O . ALA A 1 85 ? 9.305 -2.499 -7.505 1.00 94.38 85 ALA A O 1
ATOM 648 N N . ASP A 1 86 ? 10.686 -3.323 -5.941 1.00 93.75 86 ASP A N 1
ATOM 649 C CA . ASP A 1 86 ? 11.844 -3.477 -6.832 1.00 93.75 86 ASP A CA 1
ATOM 650 C C . ASP A 1 86 ? 11.562 -4.431 -8.000 1.00 93.75 86 ASP A C 1
ATOM 652 O O . ASP A 1 86 ? 12.032 -4.233 -9.122 1.00 93.75 86 ASP A O 1
ATOM 656 N N . SER A 1 87 ? 10.801 -5.496 -7.743 1.00 95.19 87 SER A N 1
ATOM 657 C CA . SER A 1 87 ? 10.413 -6.452 -8.784 1.00 95.19 87 SER A CA 1
ATOM 658 C C . SER A 1 87 ? 9.401 -5.834 -9.748 1.00 95.19 87 SER A C 1
ATOM 660 O O . SER A 1 87 ? 9.498 -6.048 -10.956 1.00 95.19 87 SER A O 1
ATOM 662 N N . ALA A 1 88 ? 8.472 -5.024 -9.234 1.00 95.00 88 ALA A N 1
ATOM 663 C CA . ALA A 1 88 ? 7.515 -4.281 -10.042 1.00 95.00 88 ALA A CA 1
ATOM 664 C C . ALA A 1 88 ? 8.210 -3.234 -10.929 1.00 95.00 88 ALA A C 1
ATOM 666 O O . ALA A 1 88 ? 7.869 -3.117 -12.105 1.00 95.00 88 ALA A O 1
ATOM 667 N N . ASP A 1 89 ? 9.224 -2.537 -10.410 1.00 97.12 89 ASP A N 1
ATOM 668 C CA . ASP A 1 89 ? 9.992 -1.546 -11.174 1.00 97.12 89 ASP A CA 1
ATOM 669 C C . ASP A 1 89 ? 10.808 -2.177 -12.311 1.00 97.12 89 ASP A C 1
ATOM 671 O O . ASP A 1 89 ? 10.866 -1.646 -13.419 1.00 97.12 89 ASP A O 1
ATOM 675 N N . LYS A 1 90 ? 11.385 -3.361 -12.066 1.00 96.50 90 LYS A N 1
ATOM 676 C CA . LYS A 1 90 ? 12.086 -4.138 -13.103 1.00 96.50 90 LYS A CA 1
ATOM 677 C C . LYS A 1 90 ? 11.156 -4.578 -14.232 1.00 96.50 90 LYS A C 1
ATOM 679 O O . LYS A 1 90 ? 11.604 -4.680 -15.371 1.00 96.50 90 LYS A O 1
ATOM 684 N N . ALA A 1 91 ? 9.893 -4.869 -13.922 1.00 96.56 91 ALA A N 1
ATOM 685 C CA . ALA A 1 91 ? 8.898 -5.255 -14.918 1.00 96.56 91 ALA A CA 1
ATOM 686 C C . ALA A 1 91 ? 8.376 -4.042 -15.704 1.00 96.56 91 ALA A C 1
ATOM 688 O O . ALA A 1 91 ? 8.225 -4.111 -16.923 1.00 96.56 91 ALA A O 1
ATOM 689 N N . VAL A 1 92 ? 8.105 -2.935 -15.009 1.00 97.56 92 VAL A N 1
ATOM 690 C CA . VAL A 1 92 ? 7.618 -1.683 -15.592 1.00 97.56 92 VAL A CA 1
ATOM 691 C C . VAL A 1 92 ? 8.344 -0.513 -14.923 1.00 97.56 92 VAL A C 1
ATOM 693 O O . VAL A 1 92 ? 8.067 -0.223 -13.756 1.00 97.56 92 VAL A O 1
ATOM 696 N N . PRO A 1 93 ? 9.226 0.206 -15.643 1.00 96.56 93 PRO A N 1
ATOM 697 C CA . PRO A 1 93 ? 9.966 1.323 -15.067 1.00 96.56 93 PRO A CA 1
ATOM 698 C C . PRO A 1 93 ? 9.038 2.384 -14.464 1.00 96.56 93 PRO A C 1
ATOM 700 O O . PRO A 1 93 ? 8.153 2.909 -15.142 1.00 96.56 93 PRO A O 1
ATOM 703 N N . GLY A 1 94 ? 9.247 2.712 -13.191 1.00 94.31 94 GLY A N 1
ATOM 704 C CA . GLY A 1 94 ? 8.445 3.672 -12.435 1.00 94.31 94 GLY A CA 1
ATOM 705 C C . GLY A 1 94 ? 7.269 3.060 -11.670 1.00 94.31 94 GLY A C 1
ATOM 706 O O . GLY A 1 94 ? 6.726 3.729 -10.788 1.00 94.31 94 GLY A O 1
ATOM 707 N N . LEU A 1 95 ? 6.892 1.803 -11.935 1.00 96.81 95 LEU A N 1
ATOM 708 C CA . LEU A 1 95 ? 5.815 1.130 -11.203 1.00 96.81 95 LEU A CA 1
ATOM 709 C C . LEU A 1 95 ? 6.195 0.873 -9.743 1.00 96.81 95 LEU A C 1
ATOM 711 O O . LEU A 1 95 ? 5.334 1.004 -8.877 1.00 96.81 95 LEU A O 1
ATOM 715 N N . GLY A 1 96 ? 7.467 0.584 -9.445 1.00 97.44 96 GLY A N 1
ATOM 716 C CA . GLY A 1 96 ? 7.911 0.374 -8.062 1.00 97.44 96 GLY A CA 1
ATOM 717 C C . GLY A 1 96 ? 7.643 1.590 -7.180 1.00 97.44 96 GLY A C 1
ATOM 718 O O . GL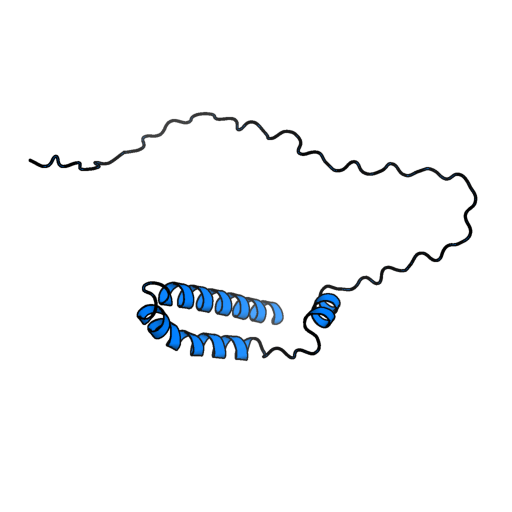Y A 1 96 ? 7.117 1.451 -6.082 1.00 97.44 96 GLY A O 1
ATOM 719 N N . ARG A 1 97 ? 7.866 2.800 -7.709 1.00 96.94 97 ARG A N 1
ATOM 720 C CA . ARG A 1 97 ? 7.571 4.052 -6.990 1.00 96.94 97 ARG A CA 1
ATOM 721 C C . ARG A 1 97 ? 6.085 4.232 -6.702 1.00 96.94 97 ARG A C 1
ATOM 723 O O . ARG A 1 97 ? 5.726 4.749 -5.650 1.00 96.94 97 ARG A O 1
ATOM 730 N N . LEU A 1 98 ? 5.226 3.837 -7.643 1.00 97.62 98 LEU A N 1
ATOM 731 C CA . LEU A 1 98 ? 3.781 3.874 -7.434 1.00 97.62 98 LEU A CA 1
ATOM 732 C C . LEU A 1 98 ? 3.366 2.866 -6.359 1.00 97.62 98 LEU A C 1
ATOM 734 O O . LEU A 1 98 ? 2.585 3.212 -5.478 1.00 97.62 98 LEU A O 1
ATOM 738 N N . VAL A 1 99 ? 3.910 1.648 -6.412 1.00 96.81 99 VAL A N 1
ATOM 739 C CA . VAL A 1 99 ? 3.671 0.612 -5.400 1.00 96.81 99 VAL A CA 1
ATOM 740 C C . VAL A 1 99 ? 4.100 1.109 -4.019 1.00 96.81 99 VAL A C 1
ATOM 742 O O . VAL A 1 99 ? 3.299 1.056 -3.092 1.00 96.81 99 VAL A O 1
ATOM 745 N N . ASP A 1 100 ? 5.299 1.676 -3.891 1.00 97.44 100 ASP A N 1
ATOM 746 C CA . ASP A 1 100 ? 5.787 2.248 -2.632 1.00 97.44 100 ASP A CA 1
ATOM 747 C C . ASP A 1 100 ? 4.874 3.352 -2.093 1.00 97.44 100 ASP A C 1
ATOM 749 O O . ASP A 1 100 ? 4.564 3.365 -0.900 1.00 97.44 100 ASP A O 1
ATOM 753 N N . ALA A 1 101 ? 4.426 4.261 -2.964 1.00 97.44 101 ALA A N 1
ATOM 754 C CA . ALA A 1 101 ? 3.550 5.361 -2.577 1.00 97.44 101 ALA A CA 1
ATOM 755 C C . ALA A 1 101 ? 2.192 4.860 -2.069 1.00 97.44 101 ALA A C 1
ATOM 757 O O . ALA A 1 101 ? 1.696 5.349 -1.056 1.00 97.44 101 ALA A O 1
ATOM 758 N N . VAL A 1 102 ? 1.607 3.866 -2.744 1.00 97.88 102 VAL A N 1
ATOM 759 C CA . VAL A 1 102 ? 0.339 3.257 -2.322 1.00 97.88 102 VAL A CA 1
ATOM 760 C C . VAL A 1 102 ? 0.514 2.516 -1.000 1.00 97.88 102 VAL A C 1
ATOM 762 O O . VAL A 1 102 ? -0.279 2.716 -0.086 1.00 97.88 102 VAL A O 1
ATOM 765 N N . LEU A 1 103 ? 1.565 1.703 -0.858 1.00 97.31 103 LEU A N 1
ATOM 766 C CA . LEU A 1 103 ? 1.823 0.976 0.386 1.00 97.31 103 LEU A CA 1
ATOM 767 C C . LEU A 1 103 ? 2.040 1.931 1.567 1.00 97.31 103 LEU A C 1
ATOM 769 O O . LEU A 1 103 ? 1.525 1.685 2.654 1.00 97.31 103 LEU A O 1
ATOM 773 N N . GLU A 1 104 ? 2.765 3.037 1.368 1.00 97.38 104 GLU A N 1
ATOM 774 C CA . GLU A 1 104 ? 2.929 4.058 2.407 1.00 97.38 104 GLU A CA 1
ATOM 775 C C . GLU A 1 104 ? 1.597 4.717 2.793 1.00 97.38 104 GLU A C 1
ATOM 777 O O . GLU A 1 104 ? 1.321 4.901 3.982 1.00 97.38 104 GLU A O 1
ATOM 782 N N . ASP A 1 105 ? 0.769 5.067 1.808 1.00 97.88 105 ASP A N 1
ATOM 783 C CA . ASP A 1 105 ? -0.531 5.697 2.039 1.00 97.88 105 ASP A CA 1
ATOM 784 C C . ASP A 1 105 ? -1.486 4.766 2.804 1.00 97.88 105 ASP A C 1
ATOM 786 O O . ASP A 1 105 ? -2.108 5.180 3.785 1.00 97.88 105 ASP A O 1
ATOM 790 N N . GLU A 1 106 ? -1.547 3.485 2.433 1.00 97.50 106 GLU A N 1
ATOM 791 C CA . GLU A 1 106 ? -2.386 2.500 3.124 1.00 97.50 106 GLU A CA 1
ATOM 792 C C . GLU A 1 106 ? -1.904 2.215 4.553 1.00 97.50 106 GLU A C 1
ATOM 794 O O . GLU A 1 106 ? -2.718 2.221 5.482 1.00 97.50 106 GLU A O 1
ATOM 799 N N . CYS A 1 107 ? -0.591 2.070 4.777 1.00 96.62 107 CYS A N 1
ATOM 800 C CA . CYS A 1 107 ? -0.053 1.955 6.136 1.00 96.62 107 CYS A CA 1
ATOM 801 C C . CYS A 1 107 ? -0.425 3.180 6.982 1.00 96.62 107 CYS A C 1
ATOM 803 O O . CYS A 1 107 ? -0.897 3.037 8.108 1.00 96.62 107 CYS A O 1
ATOM 805 N N . ARG A 1 108 ? -0.301 4.392 6.425 1.00 96.88 108 ARG A N 1
ATOM 806 C CA . ARG A 1 108 ? -0.651 5.639 7.121 1.00 96.88 108 ARG A CA 1
ATOM 807 C C . ARG A 1 108 ? -2.134 5.704 7.493 1.00 96.88 108 ARG A C 1
ATOM 809 O O . ARG A 1 108 ? -2.464 6.179 8.582 1.00 96.88 108 ARG A O 1
ATOM 816 N N . LYS A 1 109 ? -3.032 5.252 6.613 1.00 96.38 109 LYS A N 1
ATOM 817 C CA . LYS A 1 109 ? -4.477 5.183 6.895 1.00 96.38 109 LYS A CA 1
ATOM 818 C C . LYS A 1 109 ? -4.770 4.215 8.036 1.00 96.38 109 LYS A C 1
ATOM 820 O O . LYS A 1 109 ? -5.503 4.576 8.956 1.00 96.38 109 LYS A O 1
ATOM 825 N N . LEU A 1 110 ? -4.168 3.027 8.005 1.00 95.31 110 LEU A N 1
ATOM 826 C CA . LEU A 1 110 ? -4.353 2.012 9.043 1.00 95.31 110 LEU A CA 1
ATOM 827 C C . LEU A 1 110 ? -3.793 2.461 10.397 1.00 95.31 110 LEU A C 1
ATOM 829 O O . LEU A 1 110 ? -4.466 2.284 11.410 1.00 95.31 110 LEU A O 1
ATOM 833 N N . SER A 1 111 ? -2.624 3.108 10.428 1.00 94.50 111 SER A N 1
ATOM 834 C CA . SER A 1 111 ? -2.076 3.678 11.667 1.00 94.50 111 SER A CA 1
ATOM 835 C C . SER A 1 111 ? -3.013 4.725 12.269 1.00 94.50 111 SER A C 1
ATOM 837 O O . SER A 1 111 ? -3.340 4.647 13.447 1.00 94.50 111 SER A O 1
ATOM 839 N N . ARG A 1 112 ? -3.541 5.648 11.454 1.00 95.31 112 ARG A N 1
ATOM 840 C CA . ARG A 1 112 ? -4.514 6.644 11.937 1.00 95.31 112 ARG A CA 1
ATOM 841 C C . ARG A 1 112 ? -5.803 6.012 12.447 1.00 95.31 112 ARG A C 1
ATOM 843 O O . ARG A 1 112 ? -6.373 6.488 13.422 1.00 95.31 112 ARG A O 1
ATOM 850 N N . TYR A 1 113 ? -6.274 4.962 11.782 1.00 93.25 113 TYR A N 1
ATOM 851 C CA . TYR A 1 113 ? -7.443 4.216 12.232 1.00 93.25 113 TYR A CA 1
ATOM 852 C C . TYR A 1 113 ? -7.217 3.584 13.613 1.00 93.25 113 TYR A C 1
ATOM 854 O O . TYR A 1 113 ? -8.114 3.623 14.453 1.00 93.25 113 TYR A O 1
ATOM 862 N N . LEU A 1 114 ? -6.021 3.045 13.866 1.00 93.00 114 LEU A N 1
ATOM 863 C CA . LEU A 1 114 ? -5.648 2.522 15.180 1.00 93.00 114 LEU A CA 1
ATOM 864 C C . LEU A 1 114 ? -5.611 3.621 16.244 1.00 93.00 114 LEU A C 1
ATOM 866 O O . LEU A 1 114 ? -6.222 3.450 17.296 1.00 93.00 114 LEU A O 1
ATOM 870 N N . ASP A 1 115 ? -4.989 4.763 15.950 1.00 92.94 115 ASP A N 1
ATOM 871 C CA . ASP A 1 115 ? -4.938 5.902 16.875 1.00 92.94 115 ASP A CA 1
ATOM 872 C C . ASP A 1 115 ? -6.354 6.344 17.295 1.00 92.94 115 ASP A C 1
ATOM 874 O O . ASP A 1 115 ? -6.635 6.542 18.479 1.00 92.94 115 ASP A O 1
ATOM 878 N N . MET A 1 116 ? -7.286 6.409 16.337 1.00 91.88 116 MET A N 1
ATOM 879 C CA . MET A 1 116 ? -8.682 6.789 16.586 1.00 91.88 116 MET A CA 1
ATOM 880 C C . MET A 1 116 ? -9.459 5.794 17.454 1.00 91.88 116 MET A C 1
ATOM 882 O O . MET A 1 116 ? -10.412 6.198 18.108 1.00 91.88 116 MET A O 1
ATOM 886 N N . GLN A 1 117 ? -9.086 4.512 17.469 1.00 85.06 117 GLN A N 1
ATOM 887 C CA . GLN A 1 117 ? -9.731 3.515 18.333 1.00 85.06 117 GLN A CA 1
ATOM 888 C C . GLN A 1 117 ? -9.247 3.572 19.784 1.00 85.06 117 GLN A C 1
ATOM 890 O O . GLN A 1 117 ? -9.899 3.026 20.670 1.00 85.06 117 GLN A O 1
ATOM 895 N N . THR A 1 118 ? -8.095 4.198 20.028 1.00 76.19 118 THR A N 1
ATOM 896 C CA . THR A 1 118 ? -7.516 4.328 21.374 1.00 76.19 118 THR A CA 1
ATOM 897 C C . THR A 1 118 ? -7.988 5.571 22.135 1.00 76.19 118 THR A C 1
ATOM 899 O O . THR A 1 118 ? -7.599 5.747 23.289 1.00 76.19 118 THR A O 1
ATOM 902 N N . THR A 1 119 ? -8.817 6.416 21.50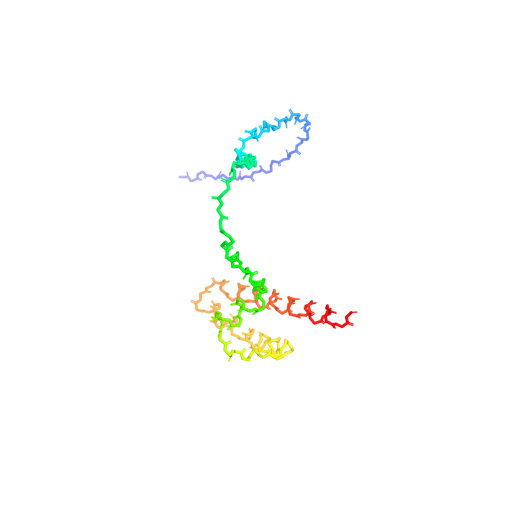6 1.00 59.50 119 THR A N 1
ATOM 903 C CA . THR A 1 119 ? -9.371 7.659 22.077 1.00 59.50 119 THR A CA 1
ATOM 904 C C . THR A 1 119 ? -10.834 7.477 22.461 1.00 59.50 119 THR A C 1
ATOM 906 O O . THR A 1 119 ? -11.228 8.006 23.524 1.00 59.50 119 THR A O 1
#

Nearest PDB structures (foldseek):
  5it7-assembly1_ii  TM=2.073E-01  e=8.508E-01  Kluyveromyces lactis